Protein AF-A0A9N9ING3-F1 (afdb_monomer)

Radius of gyration: 18.01 Å; Cα contacts (8 Å, |Δi|>4): 39; chains: 1; bounding box: 42×47×35 Å

Mean predicted aligned error: 9.28 Å

Nearest PDB structures (foldseek):
  8jxn-assembly1_B  TM=8.036E-01  e=5.883E+00  Homo sapiens
  8jxm-assembly1_J  TM=7.861E-01  e=5.883E+00  Homo sapiens
  8jxm-assembly1_E  TM=7.861E-01  e=5.883E+00  Homo sapiens
  6nkl-assembly1_A  TM=3.508E-01  e=7.056E+00  Haemophilus influenzae

Solvent-accessible surface area (backbone atoms only — not comparable to full-atom values): 5595 Å² total; per-residue (Å²): 134,85,80,79,76,83,79,84,73,54,72,69,54,53,51,51,50,52,54,47,22,74,75,64,37,54,72,55,35,24,69,74,68,76,45,62,57,81,82,65,57,73,78,77,64,93,51,58,66,59,50,49,53,50,49,52,57,50,49,55,40,46,75,74,71,41,86,80,51,71,71,59,56,53,53,51,48,52,52,51,54,50,50,56,58,58,63,76,75,110

Sequence (90 aa):
MSKTKRISYSVAEKLKVLQYAKQNGFKTAEHHFDIDHSMISRRNAQYPEAEADLNAWILEYRQDGIAVITKVAKTYMKELLKKNLLIFTQ

Secondary structure (DSSP, 8-state):
----------HHHHHHHHHHHHHH-HHHHHHHHT--GGGT-----SSHHHHHHHHHHHHHHHHTT----HHHHHHHHHHHHHHHHHHTT-

Organism: NCBI:txid94023

Structure (mmCIF, N/CA/C/O backbone):
data_AF-A0A9N9ING3-F1
#
_entry.id   AF-A0A9N9ING3-F1
#
loop_
_atom_site.group_PDB
_atom_site.id
_atom_site.type_symbol
_atom_site.label_atom_id
_atom_site.label_alt_id
_atom_site.label_comp_id
_atom_site.label_asym_id
_atom_site.label_entity_id
_atom_site.label_seq_id
_atom_site.pdbx_PDB_ins_code
_atom_site.Cartn_x
_atom_site.Cartn_y
_atom_site.Cartn_z
_atom_site.occupancy
_atom_site.B_iso_or_equiv
_atom_site.auth_seq_id
_atom_site.auth_comp_id
_atom_site.auth_asym_id
_atom_site.auth_atom_id
_atom_site.pdbx_PDB_model_num
ATOM 1 N N . MET A 1 1 ? 15.472 -32.168 -2.947 1.00 40.84 1 MET A N 1
ATOM 2 C CA . MET A 1 1 ? 14.913 -30.798 -2.907 1.00 40.84 1 MET A CA 1
ATOM 3 C C . MET A 1 1 ? 15.395 -30.061 -4.148 1.00 40.84 1 MET A C 1
ATOM 5 O O . MET A 1 1 ? 16.571 -29.721 -4.221 1.00 40.84 1 MET A O 1
ATOM 9 N N . SER A 1 2 ? 14.554 -29.916 -5.172 1.00 47.38 2 SER A N 1
ATOM 10 C CA . SER A 1 2 ? 14.914 -29.160 -6.377 1.00 47.38 2 SER A CA 1
ATOM 11 C C . SER A 1 2 ? 15.025 -27.679 -6.020 1.00 47.38 2 SER A C 1
ATOM 13 O O . SER A 1 2 ? 14.101 -27.098 -5.458 1.00 47.38 2 SER A O 1
ATOM 15 N N . LYS A 1 3 ? 16.178 -27.070 -6.310 1.00 54.41 3 LYS A N 1
ATOM 16 C CA . LYS A 1 3 ? 16.389 -25.630 -6.142 1.00 54.41 3 LYS A CA 1
ATOM 17 C C . LYS A 1 3 ? 15.517 -24.915 -7.176 1.00 54.41 3 LYS A C 1
ATOM 19 O O . LYS A 1 3 ? 15.869 -24.917 -8.353 1.00 54.41 3 LYS A O 1
ATOM 24 N N . THR A 1 4 ? 14.382 -24.346 -6.770 1.00 57.31 4 THR A N 1
ATOM 25 C CA . THR A 1 4 ? 13.557 -23.521 -7.664 1.00 57.31 4 THR A CA 1
ATOM 26 C C . THR A 1 4 ? 14.408 -22.356 -8.162 1.00 57.31 4 THR A C 1
ATOM 28 O O . THR A 1 4 ? 14.839 -21.502 -7.384 1.00 57.31 4 THR A O 1
ATOM 31 N N . LYS A 1 5 ? 14.722 -22.358 -9.460 1.00 55.47 5 LYS A N 1
ATOM 32 C CA . LYS A 1 5 ? 15.525 -21.317 -10.099 1.00 55.47 5 LYS A CA 1
ATOM 33 C C . LYS A 1 5 ? 14.681 -20.044 -10.096 1.00 55.47 5 LYS A C 1
ATOM 35 O O . LYS A 1 5 ? 13.653 -19.986 -10.760 1.00 55.47 5 LYS A O 1
ATOM 40 N N . ARG A 1 6 ? 15.073 -19.043 -9.305 1.00 58.09 6 ARG A N 1
ATOM 41 C CA . ARG A 1 6 ? 14.361 -17.762 -9.235 1.00 58.09 6 ARG A CA 1
ATOM 42 C C . ARG A 1 6 ? 14.513 -17.043 -10.574 1.00 58.09 6 ARG A C 1
ATOM 44 O O . ARG A 1 6 ? 15.538 -16.422 -10.833 1.00 58.09 6 ARG A O 1
ATOM 51 N N . ILE A 1 7 ? 13.500 -17.159 -11.419 1.00 64.31 7 ILE A N 1
ATOM 52 C CA . ILE A 1 7 ? 13.357 -16.382 -12.650 1.00 64.31 7 ILE A CA 1
ATOM 53 C C . ILE A 1 7 ? 13.093 -14.926 -12.256 1.00 64.31 7 ILE A C 1
ATOM 55 O O . ILE A 1 7 ? 12.165 -14.618 -11.504 1.00 64.31 7 ILE A O 1
ATOM 59 N N . SER A 1 8 ? 13.970 -14.022 -12.684 1.00 65.25 8 SER A N 1
ATOM 60 C CA . SER A 1 8 ? 13.79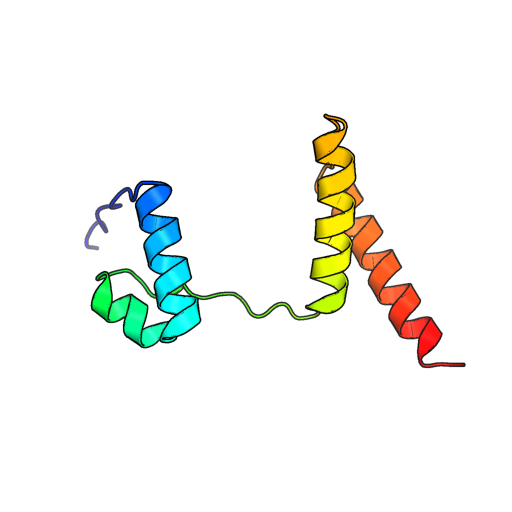3 -12.587 -12.482 1.00 65.25 8 SER A CA 1
ATOM 61 C C . SER A 1 8 ? 12.942 -12.021 -13.614 1.00 65.25 8 SER A C 1
ATOM 63 O O . SER A 1 8 ? 13.408 -11.959 -14.745 1.00 65.25 8 SER A O 1
ATOM 65 N N . TYR A 1 9 ? 11.728 -11.571 -13.303 1.00 74.06 9 TYR A N 1
ATOM 66 C CA . TYR A 1 9 ? 10.890 -10.816 -14.238 1.00 74.06 9 TYR A CA 1
ATOM 67 C C . TYR A 1 9 ? 11.158 -9.317 -14.102 1.00 74.06 9 TYR A C 1
ATOM 69 O O . TYR A 1 9 ? 11.200 -8.781 -12.983 1.00 74.06 9 TYR A O 1
ATOM 77 N N . SER A 1 10 ? 11.302 -8.634 -15.235 1.00 82.12 10 SER A N 1
ATOM 78 C CA . SER A 1 10 ? 11.354 -7.176 -15.311 1.00 82.12 10 SER A CA 1
ATOM 79 C C . SER A 1 10 ? 10.066 -6.546 -14.769 1.00 82.12 10 SER A C 1
ATOM 81 O O . SER A 1 10 ? 9.007 -7.174 -14.688 1.00 82.12 10 SER A O 1
ATOM 83 N N . VAL A 1 11 ? 10.134 -5.265 -14.395 1.00 80.75 11 VAL A N 1
ATOM 84 C CA . VAL A 1 11 ? 8.947 -4.509 -13.955 1.00 80.75 11 VAL A CA 1
ATOM 85 C C . VAL A 1 11 ? 7.877 -4.491 -15.052 1.00 80.75 11 VAL A C 1
ATOM 87 O O . VAL A 1 11 ? 6.700 -4.682 -14.757 1.00 80.75 11 VAL A O 1
ATOM 90 N N . ALA A 1 12 ? 8.281 -4.342 -16.317 1.00 84.25 12 ALA A N 1
ATOM 91 C CA . ALA A 1 12 ? 7.370 -4.350 -17.458 1.00 84.25 12 ALA A CA 1
ATOM 92 C C . ALA A 1 12 ? 6.628 -5.688 -17.614 1.00 84.25 12 ALA A C 1
AT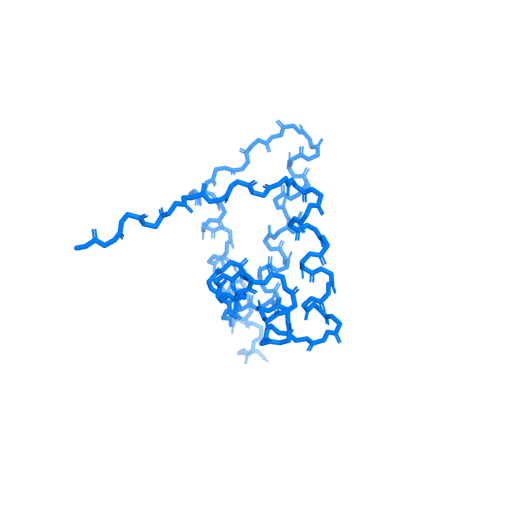OM 94 O O . ALA A 1 12 ? 5.425 -5.695 -17.867 1.00 84.25 12 ALA A O 1
ATOM 95 N N . GLU A 1 13 ? 7.308 -6.821 -17.422 1.00 85.06 13 GLU A N 1
ATOM 96 C CA . GLU A 1 13 ? 6.670 -8.145 -17.458 1.00 85.06 13 GLU A CA 1
ATOM 97 C C . GLU A 1 13 ? 5.652 -8.309 -16.328 1.00 85.06 13 GLU A C 1
ATOM 99 O O . GLU A 1 13 ? 4.529 -8.736 -16.581 1.00 85.06 13 GLU A O 1
ATOM 104 N N . LYS A 1 14 ? 5.983 -7.874 -15.106 1.00 84.75 14 LYS A N 1
ATOM 105 C CA . LYS A 1 14 ? 5.032 -7.894 -13.980 1.00 84.75 14 LYS A CA 1
ATOM 106 C C . LYS A 1 14 ? 3.779 -7.068 -14.272 1.00 84.75 14 LYS A C 1
ATOM 108 O O . LYS A 1 14 ? 2.677 -7.500 -13.952 1.00 84.75 14 LYS A O 1
ATOM 113 N N . LEU A 1 15 ? 3.931 -5.901 -14.902 1.00 87.00 15 LEU A N 1
ATOM 114 C CA . LEU A 1 15 ? 2.793 -5.064 -15.293 1.00 87.00 15 LEU A CA 1
ATOM 115 C C . LEU A 1 15 ? 1.902 -5.758 -16.332 1.00 87.00 15 LEU A C 1
ATOM 117 O O . LEU A 1 15 ? 0.681 -5.728 -16.191 1.00 87.00 15 LEU A O 1
ATOM 121 N N . LYS A 1 16 ? 2.491 -6.433 -17.330 1.00 90.62 16 LYS A N 1
ATOM 122 C CA . LYS A 1 16 ? 1.737 -7.221 -18.325 1.00 90.62 16 LYS A CA 1
ATOM 123 C C . LYS A 1 16 ? 0.943 -8.348 -17.668 1.00 90.62 16 LYS A C 1
ATOM 125 O O . LYS A 1 16 ? -0.247 -8.495 -17.935 1.00 90.62 16 LYS A O 1
ATOM 130 N N . VAL A 1 17 ? 1.592 -9.092 -16.777 1.00 88.75 17 VAL A N 1
ATOM 131 C CA . VAL A 1 17 ? 0.981 -10.179 -16.008 1.00 88.75 17 VAL A CA 1
ATOM 132 C C . VAL A 1 17 ? -0.216 -9.670 -15.195 1.00 88.75 17 VAL A C 1
ATOM 134 O O . VAL A 1 17 ? -1.305 -10.237 -15.274 1.00 88.75 17 VAL A O 1
ATOM 137 N N . LEU A 1 18 ? -0.046 -8.570 -14.451 1.00 87.06 18 LEU A N 1
ATOM 138 C CA . LEU A 1 18 ? -1.113 -7.975 -13.639 1.00 87.06 18 LEU A CA 1
ATOM 139 C C . LEU A 1 18 ? -2.283 -7.473 -14.493 1.00 87.06 18 LEU A C 1
ATOM 141 O O . LEU A 1 18 ? -3.442 -7.692 -14.137 1.00 87.06 18 LEU A O 1
ATOM 145 N N . GLN A 1 19 ? -1.995 -6.822 -15.622 1.00 89.88 19 GLN A N 1
ATOM 146 C CA . GLN A 1 19 ? -3.021 -6.332 -16.541 1.00 89.88 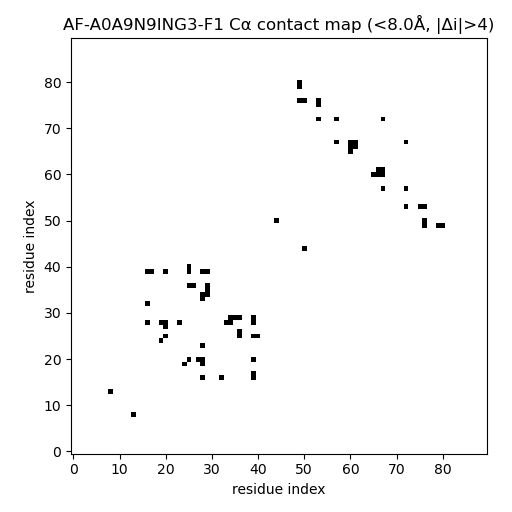19 GLN A CA 1
ATOM 147 C C . GLN A 1 19 ? -3.839 -7.487 -17.133 1.00 89.88 19 GLN A C 1
ATOM 149 O O . GLN A 1 19 ? -5.069 -7.425 -17.149 1.00 89.88 19 GLN A O 1
ATOM 154 N N . TYR A 1 20 ? -3.172 -8.557 -17.568 1.00 92.62 20 TYR A N 1
ATOM 155 C CA . TYR A 1 20 ? -3.833 -9.741 -18.111 1.00 92.62 20 TYR A CA 1
ATOM 156 C C . TYR A 1 20 ? -4.672 -10.458 -17.048 1.00 92.62 20 TYR A C 1
ATOM 158 O O . TYR A 1 20 ? -5.819 -10.814 -17.310 1.00 92.62 20 TYR A O 1
ATOM 166 N N . ALA A 1 21 ? -4.140 -10.613 -15.832 1.00 90.06 21 ALA A N 1
ATOM 167 C CA . ALA A 1 21 ? -4.860 -11.202 -14.707 1.00 90.06 21 ALA A CA 1
ATOM 168 C C . ALA A 1 21 ? -6.109 -10.394 -14.321 1.00 90.06 21 ALA A C 1
ATOM 170 O O . ALA A 1 21 ? -7.147 -10.978 -14.019 1.00 90.06 21 ALA A O 1
ATOM 171 N N . LYS A 1 22 ? -6.042 -9.057 -14.379 1.00 86.56 22 LYS A N 1
ATOM 172 C CA . LYS A 1 22 ? -7.196 -8.176 -14.143 1.00 86.56 22 LYS A CA 1
ATOM 173 C C . LYS A 1 22 ? -8.316 -8.392 -15.168 1.00 86.56 22 LYS A C 1
ATOM 175 O O . LYS A 1 22 ? -9.480 -8.243 -14.817 1.00 86.56 22 LYS A O 1
ATOM 180 N N . GLN A 1 23 ? -7.970 -8.724 -16.411 1.00 90.50 23 GLN A N 1
ATOM 181 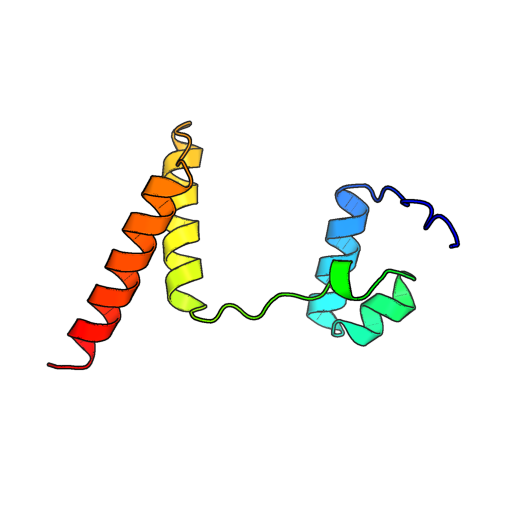C CA . GLN A 1 23 ? -8.927 -8.919 -17.505 1.00 90.50 23 GLN A CA 1
ATOM 182 C C . GLN A 1 23 ? -9.464 -10.358 -17.591 1.00 90.50 23 GLN A C 1
ATOM 184 O O . GLN A 1 23 ? -10.630 -10.546 -17.914 1.00 90.50 23 GLN A O 1
ATOM 189 N N . ASN A 1 24 ? -8.629 -11.362 -17.296 1.00 92.44 24 ASN A N 1
ATOM 190 C CA . ASN A 1 24 ? -8.907 -12.778 -17.588 1.00 92.44 24 ASN A CA 1
ATOM 191 C C . ASN A 1 24 ? -8.932 -13.686 -16.343 1.00 92.44 24 ASN A C 1
ATOM 193 O O . ASN A 1 24 ? -9.183 -14.887 -16.455 1.00 92.44 24 ASN A O 1
ATOM 197 N N . GLY A 1 25 ? -8.649 -13.136 -15.159 1.00 88.69 25 GLY A N 1
ATOM 198 C CA . GLY A 1 25 ? -8.526 -13.878 -13.906 1.00 88.69 25 GLY A CA 1
ATOM 199 C C . GLY A 1 25 ? -7.137 -14.487 -13.675 1.00 88.69 25 GLY A C 1
ATOM 200 O O . GLY A 1 25 ? -6.324 -14.647 -14.587 1.00 88.69 25 GLY A O 1
ATOM 201 N N . PHE A 1 26 ? -6.858 -14.840 -12.415 1.00 88.06 26 PHE A N 1
ATOM 202 C CA . PHE A 1 26 ? -5.532 -15.300 -11.990 1.00 88.06 26 PHE A CA 1
ATOM 203 C C . PHE A 1 26 ? -5.147 -16.669 -12.563 1.00 88.06 26 PHE A C 1
ATOM 205 O O . PHE A 1 26 ? -4.030 -16.815 -13.036 1.00 88.06 26 PHE A O 1
ATOM 212 N N . LYS A 1 27 ? -6.058 -17.654 -12.584 1.00 88.81 27 LYS A N 1
ATOM 213 C CA . LYS A 1 27 ? -5.755 -19.002 -13.109 1.00 88.81 27 LYS A CA 1
ATOM 214 C C . LYS A 1 27 ? -5.341 -18.969 -14.582 1.00 88.81 27 LYS A C 1
ATOM 216 O O . LYS A 1 27 ? -4.391 -19.627 -14.982 1.00 88.81 27 LYS A O 1
ATOM 221 N N . THR A 1 28 ? -6.029 -18.159 -15.384 1.00 90.75 28 THR A N 1
ATOM 222 C CA . THR A 1 28 ? -5.692 -17.977 -16.799 1.00 90.75 28 THR A CA 1
ATOM 223 C C . THR A 1 28 ? -4.318 -17.330 -16.954 1.00 90.75 28 THR A C 1
ATOM 225 O O . THR A 1 28 ? -3.533 -17.754 -17.792 1.00 90.75 28 THR A O 1
ATOM 228 N N . ALA A 1 29 ? -4.002 -16.326 -16.129 1.00 89.31 29 ALA A N 1
ATOM 229 C CA . ALA A 1 29 ? -2.700 -15.663 -16.153 1.00 89.31 29 ALA A CA 1
ATOM 230 C C . ALA A 1 29 ? -1.553 -16.587 -15.707 1.00 89.31 29 ALA A C 1
ATOM 232 O O . ALA A 1 29 ? -0.479 -16.538 -16.295 1.00 89.31 29 ALA A O 1
ATOM 233 N N . GLU A 1 30 ? -1.791 -17.446 -14.714 1.00 88.88 30 GLU A N 1
ATOM 234 C CA . GLU A 1 30 ? -0.846 -18.467 -14.244 1.00 88.88 30 GLU A CA 1
ATOM 235 C C . GLU A 1 30 ? -0.383 -19.353 -15.403 1.00 88.88 30 GLU A C 1
ATOM 237 O O . GLU A 1 30 ? 0.806 -19.417 -15.706 1.00 88.88 30 GLU A O 1
ATOM 242 N N . HIS A 1 31 ? -1.347 -19.938 -16.120 1.00 90.94 31 HIS A N 1
ATOM 243 C CA . HIS A 1 31 ? -1.078 -20.775 -17.284 1.00 90.94 31 HIS A CA 1
ATOM 244 C C . HIS A 1 31 ? -0.497 -19.987 -18.464 1.00 90.94 31 HIS A C 1
ATOM 246 O O . HIS A 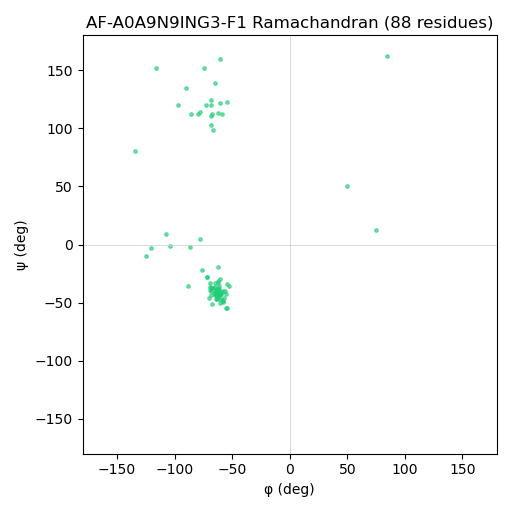1 31 ? 0.363 -20.503 -19.169 1.00 90.94 31 HIS A O 1
ATOM 252 N N . HIS A 1 32 ? -0.951 -18.750 -18.698 1.00 90.69 32 HIS A N 1
ATOM 253 C CA . HIS A 1 32 ? -0.491 -17.945 -19.833 1.00 90.69 32 HIS A CA 1
ATOM 254 C C . HIS A 1 32 ? 0.974 -17.510 -19.700 1.00 90.69 32 HIS A C 1
ATOM 256 O O . HIS A 1 32 ? 1.686 -17.449 -20.699 1.00 90.69 32 HIS A O 1
ATOM 262 N N . PHE A 1 33 ? 1.418 -17.187 -18.483 1.00 87.06 33 PHE A N 1
ATOM 263 C CA . PHE A 1 33 ? 2.771 -16.683 -18.227 1.00 87.06 33 PHE A CA 1
ATOM 264 C C . PHE A 1 33 ? 3.720 -17.723 -17.618 1.00 87.06 33 PHE A C 1
ATOM 266 O O . PHE A 1 33 ? 4.886 -17.391 -17.406 1.00 87.06 33 PHE A O 1
ATOM 273 N N . ASP A 1 34 ? 3.241 -18.943 -17.350 1.00 87.81 34 ASP A N 1
ATOM 274 C CA . ASP A 1 34 ? 3.980 -20.011 -16.658 1.00 87.81 34 ASP A CA 1
ATOM 275 C C . ASP A 1 34 ? 4.616 -19.512 -15.347 1.00 87.81 34 ASP A C 1
ATOM 277 O O . ASP A 1 34 ? 5.816 -19.625 -15.094 1.00 87.81 34 ASP A O 1
ATOM 281 N N . ILE A 1 35 ? 3.794 -18.853 -14.529 1.00 83.06 35 ILE A N 1
ATOM 282 C CA . ILE A 1 35 ? 4.203 -18.268 -13.248 1.00 83.06 35 ILE A CA 1
ATOM 283 C C . ILE A 1 35 ? 3.477 -18.944 -12.104 1.00 83.06 35 ILE A C 1
ATOM 285 O O . ILE A 1 35 ? 2.340 -19.370 -12.247 1.00 83.06 35 ILE A O 1
ATOM 289 N N . ASP A 1 36 ? 4.107 -18.973 -10.935 1.00 82.31 36 ASP A N 1
ATOM 290 C CA . ASP A 1 36 ? 3.461 -19.476 -9.730 1.00 82.31 36 ASP A CA 1
ATOM 291 C C . ASP A 1 36 ? 2.275 -18.583 -9.325 1.00 82.31 36 ASP A C 1
ATOM 293 O O . ASP A 1 36 ? 2.369 -17.350 -9.356 1.00 82.31 36 ASP A O 1
ATOM 297 N N . HIS A 1 37 ? 1.170 -19.198 -8.894 1.00 78.25 37 HIS A N 1
ATOM 298 C CA . HIS A 1 37 ? -0.039 -18.486 -8.480 1.00 78.25 37 HIS A CA 1
ATOM 299 C C . HIS A 1 37 ? 0.238 -17.399 -7.429 1.00 78.25 37 HIS A C 1
ATOM 301 O O . HIS A 1 37 ? -0.361 -16.324 -7.481 1.00 78.25 37 HIS A O 1
ATOM 307 N N . SER A 1 38 ? 1.190 -17.621 -6.514 1.00 74.69 38 SER A N 1
ATOM 308 C CA . SER A 1 38 ? 1.563 -16.646 -5.480 1.00 74.69 38 SER A CA 1
ATOM 309 C C . SER A 1 38 ? 2.130 -15.339 -6.043 1.00 74.69 38 SER A C 1
ATOM 311 O O . SER A 1 38 ? 2.105 -14.313 -5.361 1.00 74.69 38 SER A O 1
ATOM 313 N N . MET A 1 39 ? 2.599 -15.338 -7.295 1.00 75.75 39 MET A N 1
ATOM 314 C CA . MET A 1 39 ? 3.102 -14.139 -7.970 1.00 75.75 39 MET A CA 1
ATOM 315 C C . MET A 1 39 ? 1.990 -13.198 -8.438 1.00 75.75 39 MET A C 1
ATOM 317 O O . MET A 1 39 ? 2.244 -12.011 -8.646 1.00 75.75 39 MET A O 1
ATOM 321 N N . ILE A 1 40 ? 0.773 -13.716 -8.601 1.00 77.25 40 ILE A N 1
ATOM 322 C CA . ILE A 1 40 ? -0.391 -12.982 -9.117 1.00 77.25 40 ILE A CA 1
ATOM 323 C C . ILE A 1 40 ? -1.597 -13.021 -8.192 1.00 77.25 40 ILE A C 1
ATOM 325 O O . ILE A 1 40 ? -2.551 -12.277 -8.411 1.00 77.25 40 ILE A O 1
ATOM 329 N N . SER A 1 41 ? -1.567 -13.845 -7.147 1.00 70.31 41 SER A N 1
ATOM 330 C CA . SER A 1 41 ? -2.636 -13.909 -6.168 1.00 70.31 41 SER A CA 1
ATOM 331 C C . SER A 1 41 ? -2.677 -12.598 -5.390 1.00 70.31 41 SER A C 1
ATOM 333 O O . SER A 1 41 ? -1.782 -12.286 -4.599 1.00 70.31 41 SER A O 1
ATOM 335 N N . ARG A 1 42 ? -3.741 -11.820 -5.588 1.00 65.81 42 ARG A N 1
ATOM 336 C CA . ARG A 1 42 ? -4.052 -10.724 -4.677 1.00 65.81 42 ARG A CA 1
ATOM 337 C C . ARG A 1 42 ? -4.565 -11.356 -3.387 1.00 65.81 42 ARG A C 1
ATOM 339 O O . ARG A 1 42 ? -5.571 -12.060 -3.405 1.00 65.81 42 ARG A O 1
ATOM 346 N N . ARG A 1 43 ? -3.900 -11.107 -2.257 1.00 60.97 43 ARG A N 1
ATOM 347 C CA . ARG A 1 43 ? -4.537 -11.329 -0.955 1.00 60.97 43 ARG A CA 1
ATOM 348 C C . ARG A 1 43 ? -5.729 -10.373 -0.928 1.00 60.97 43 ARG A C 1
ATOM 350 O O . ARG A 1 43 ? -5.517 -9.167 -1.014 1.00 60.97 43 ARG A O 1
ATOM 357 N N . ASN A 1 44 ? -6.956 -10.892 -0.932 1.00 61.88 44 ASN A N 1
ATOM 358 C CA . ASN A 1 44 ? -8.141 -10.037 -0.874 1.00 61.88 44 ASN A CA 1
ATOM 359 C C . ASN A 1 44 ? -8.014 -9.132 0.353 1.00 61.88 44 ASN A C 1
ATOM 361 O O . ASN A 1 44 ? -7.807 -9.621 1.468 1.00 61.88 44 ASN A O 1
ATOM 365 N N . ALA A 1 45 ? -8.063 -7.821 0.127 1.00 70.94 45 ALA A N 1
ATOM 366 C CA . ALA A 1 45 ? -8.032 -6.847 1.200 1.0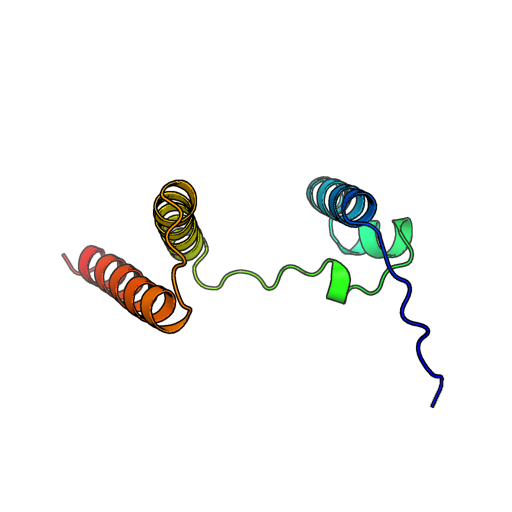0 70.94 45 ALA A CA 1
ATOM 367 C C . ALA A 1 45 ? -9.251 -7.089 2.092 1.00 70.94 45 ALA A C 1
ATOM 369 O O . ALA A 1 45 ? -10.381 -7.048 1.610 1.00 70.94 45 ALA A O 1
ATOM 370 N N . GLN A 1 46 ? -9.031 -7.344 3.383 1.00 81.50 46 GLN A N 1
ATOM 371 C CA . GLN A 1 46 ? -10.127 -7.512 4.343 1.00 81.50 46 GLN A CA 1
ATOM 372 C C . GLN A 1 46 ? -10.997 -6.244 4.428 1.00 81.50 46 GLN A C 1
ATOM 374 O O . GLN A 1 46 ? -12.190 -6.337 4.698 1.00 81.50 46 GLN A O 1
ATOM 379 N N . TYR A 1 47 ? -10.394 -5.075 4.180 1.00 88.25 47 TYR A N 1
ATOM 380 C CA . TYR A 1 47 ? -11.040 -3.763 4.208 1.00 88.25 47 TYR A CA 1
ATOM 381 C C . TYR A 1 47 ? -10.620 -2.958 2.965 1.00 88.25 47 TYR A C 1
ATOM 383 O O . TYR A 1 47 ? -9.687 -2.158 3.051 1.00 88.25 47 TYR A O 1
ATOM 391 N N . PRO A 1 48 ? -11.244 -3.196 1.796 1.00 85.62 48 PRO A N 1
ATOM 392 C CA . PRO A 1 48 ? -10.793 -2.617 0.528 1.00 85.62 48 PRO A CA 1
ATOM 393 C C . PRO A 1 48 ? -10.922 -1.089 0.482 1.0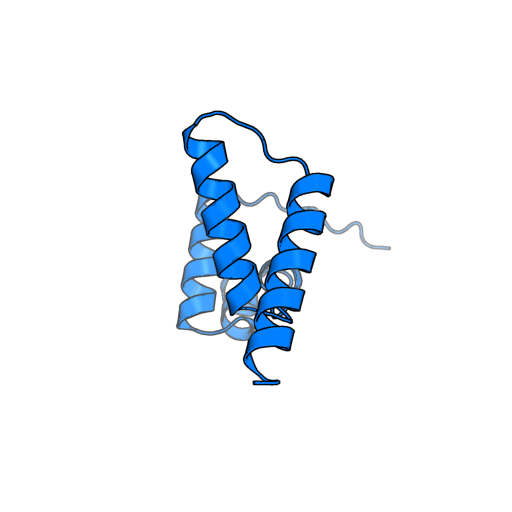0 85.62 48 PRO A C 1
ATOM 395 O O . PRO A 1 48 ? -10.049 -0.428 -0.069 1.00 85.62 48 PRO A O 1
ATOM 398 N N . GLU A 1 49 ? -11.973 -0.534 1.087 1.00 88.88 49 GLU A N 1
ATOM 399 C CA . GLU A 1 49 ? -12.200 0.914 1.166 1.00 88.88 49 GLU A CA 1
ATOM 400 C C . GLU A 1 49 ? -11.154 1.596 2.061 1.00 88.88 49 GLU A C 1
ATOM 402 O O . GLU A 1 49 ? -10.430 2.475 1.606 1.00 88.88 49 GLU A O 1
ATOM 407 N N . ALA A 1 50 ? -10.956 1.097 3.285 1.00 90.44 50 ALA A N 1
ATOM 408 C CA . ALA A 1 50 ? -9.944 1.640 4.194 1.00 90.44 50 ALA A CA 1
ATOM 409 C C . ALA A 1 50 ? -8.506 1.497 3.650 1.00 90.44 50 ALA A C 1
ATOM 411 O O . ALA A 1 50 ? -7.650 2.334 3.927 1.00 90.44 50 ALA A O 1
ATOM 412 N N . GLU A 1 51 ? -8.215 0.451 2.865 1.00 90.56 51 GLU A N 1
ATOM 413 C CA . GLU A 1 51 ? -6.927 0.323 2.174 1.00 90.56 51 GLU A CA 1
ATOM 414 C C . GLU A 1 51 ? -6.770 1.363 1.053 1.00 90.56 51 GLU A C 1
ATOM 416 O O . GLU A 1 51 ? -5.668 1.880 0.857 1.00 90.56 51 GLU A O 1
ATOM 421 N N . ALA A 1 52 ? -7.847 1.703 0.338 1.00 91.38 52 ALA A N 1
ATOM 422 C CA . ALA A 1 52 ? -7.827 2.772 -0.657 1.00 91.38 52 ALA A CA 1
ATOM 423 C C . ALA A 1 52 ? -7.543 4.135 -0.003 1.00 91.38 52 ALA A C 1
ATOM 425 O O . ALA A 1 52 ? -6.633 4.832 -0.454 1.00 91.38 52 ALA A O 1
ATOM 426 N N . ASP A 1 53 ? -8.223 4.452 1.101 1.00 93.56 53 ASP A N 1
ATOM 427 C CA . ASP A 1 53 ? -8.014 5.694 1.859 1.00 93.56 53 ASP A CA 1
ATOM 428 C C . ASP A 1 53 ? -6.594 5.786 2.431 1.00 93.56 53 ASP A C 1
ATOM 430 O O . ASP A 1 53 ? -5.920 6.808 2.295 1.00 93.56 53 ASP A O 1
ATOM 434 N N . LEU A 1 54 ? -6.089 4.696 3.024 1.00 94.62 54 LEU A N 1
ATOM 435 C CA . LEU A 1 54 ? -4.710 4.628 3.512 1.00 94.62 54 LEU A CA 1
ATOM 436 C C . LEU A 1 54 ? -3.698 4.857 2.379 1.00 94.62 54 LEU A C 1
ATOM 438 O O . LEU A 1 54 ? -2.704 5.553 2.580 1.00 94.62 54 LEU A O 1
ATOM 442 N N . ASN A 1 55 ? -3.922 4.267 1.202 1.00 94.06 55 ASN A N 1
ATOM 443 C CA . ASN A 1 55 ? -3.027 4.422 0.056 1.00 94.06 55 ASN A CA 1
ATOM 444 C C . ASN A 1 55 ? -3.053 5.844 -0.514 1.00 94.06 55 ASN A C 1
ATOM 446 O O . ASN A 1 55 ? -1.989 6.357 -0.859 1.00 94.06 55 ASN A O 1
ATOM 450 N N . ALA A 1 56 ? -4.229 6.475 -0.591 1.00 95.62 56 ALA A N 1
ATOM 451 C CA . ALA A 1 56 ? -4.364 7.869 -1.006 1.00 95.62 56 ALA A CA 1
ATOM 452 C C . ALA A 1 56 ? -3.601 8.793 -0.049 1.00 95.62 56 ALA A C 1
ATOM 454 O O . ALA A 1 56 ? -2.716 9.529 -0.479 1.00 95.62 56 ALA A O 1
ATOM 455 N N . TRP A 1 57 ? -3.834 8.632 1.256 1.00 96.56 57 TRP A N 1
ATOM 456 C CA . TRP A 1 57 ? -3.130 9.373 2.298 1.00 96.56 57 TRP A CA 1
ATOM 457 C C . TRP A 1 57 ? -1.607 9.182 2.210 1.00 96.56 57 TRP A C 1
ATOM 459 O O . TRP A 1 57 ? -0.857 10.148 2.218 1.00 96.56 57 TRP A O 1
ATOM 469 N N . ILE A 1 58 ? -1.107 7.950 2.041 1.00 96.12 58 ILE A N 1
ATOM 470 C CA . ILE A 1 58 ? 0.338 7.704 1.865 1.00 96.12 58 ILE A CA 1
ATOM 471 C C . ILE A 1 58 ? 0.885 8.377 0.597 1.00 96.12 58 ILE A C 1
ATOM 473 O O . ILE A 1 58 ? 2.030 8.836 0.602 1.00 96.12 58 ILE A O 1
ATOM 477 N N . LEU A 1 59 ? 0.120 8.375 -0.497 1.00 95.12 59 LEU A N 1
ATOM 478 C CA . LEU A 1 59 ? 0.550 8.943 -1.771 1.00 95.12 59 LEU A CA 1
ATOM 479 C C . LEU A 1 59 ? 0.755 10.456 -1.669 1.00 95.12 59 LEU A C 1
ATOM 481 O O . LEU A 1 59 ? 1.762 10.935 -2.183 1.00 95.12 59 LEU A O 1
ATOM 485 N N . GLU A 1 60 ? -0.127 11.167 -0.967 1.00 96.25 60 GLU A N 1
ATOM 486 C CA . GLU A 1 60 ? -0.010 12.611 -0.711 1.00 96.25 60 GLU A CA 1
ATOM 487 C C . GLU A 1 60 ? 1.336 12.945 -0.047 1.00 96.25 60 GLU A C 1
ATOM 489 O O . GLU A 1 60 ? 2.150 13.668 -0.614 1.00 96.25 60 GLU A O 1
ATOM 494 N N . TYR A 1 61 ? 1.664 12.299 1.079 1.00 95.06 61 TYR A N 1
ATOM 495 C CA . TYR A 1 61 ? 2.955 12.523 1.748 1.00 95.06 61 TYR A CA 1
ATOM 496 C C . TYR A 1 61 ? 4.151 12.156 0.867 1.00 95.06 61 TYR A C 1
ATOM 498 O O . TYR A 1 61 ? 5.191 12.810 0.920 1.00 95.06 61 TYR A O 1
ATOM 506 N N . ARG A 1 62 ? 4.030 11.113 0.038 1.00 94.38 62 ARG A N 1
ATOM 507 C CA . ARG A 1 62 ? 5.111 10.725 -0.877 1.00 94.38 62 ARG A CA 1
ATOM 508 C C . ARG A 1 62 ? 5.319 11.740 -1.996 1.00 94.38 62 ARG A C 1
ATOM 510 O O . ARG A 1 62 ? 6.461 11.899 -2.422 1.00 94.38 62 ARG A O 1
ATOM 517 N N . GLN A 1 63 ? 4.261 12.398 -2.467 1.00 94.69 63 GLN A N 1
ATOM 518 C CA . GLN A 1 63 ? 4.362 13.488 -3.440 1.00 94.69 63 GLN A CA 1
ATOM 519 C C . GLN A 1 63 ? 5.095 14.694 -2.842 1.00 94.69 63 GLN A C 1
ATOM 521 O O . GLN A 1 63 ? 5.908 15.304 -3.531 1.00 94.69 63 GLN A O 1
ATOM 526 N N . ASP A 1 64 ? 4.934 14.926 -1.540 1.00 95.75 64 ASP A N 1
ATOM 527 C CA . ASP A 1 64 ? 5.674 15.945 -0.786 1.00 95.75 64 ASP A CA 1
ATOM 528 C C . ASP A 1 64 ? 7.113 15.525 -0.418 1.00 95.75 64 ASP A C 1
ATOM 530 O O . ASP A 1 64 ? 7.820 16.227 0.306 1.00 95.75 64 ASP A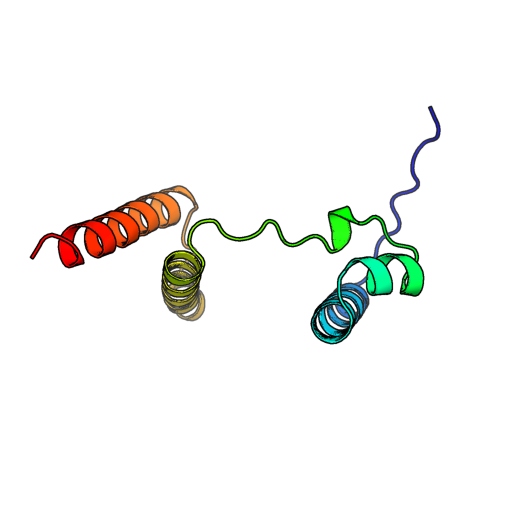 O 1
ATOM 534 N N . GLY A 1 65 ? 7.577 14.360 -0.885 1.00 94.94 65 GLY A N 1
ATOM 535 C CA . GLY A 1 65 ? 8.907 13.829 -0.571 1.00 94.94 65 GLY A CA 1
ATOM 536 C C . GLY A 1 65 ? 9.037 13.261 0.847 1.00 94.94 65 GLY A C 1
ATOM 537 O O . GLY A 1 65 ? 10.146 12.969 1.299 1.00 94.94 65 GLY A O 1
ATOM 538 N N . ILE A 1 66 ? 7.922 13.066 1.555 1.00 94.50 66 ILE A N 1
ATOM 539 C CA . ILE A 1 66 ? 7.883 12.572 2.931 1.00 94.50 66 ILE A CA 1
ATOM 540 C C . ILE A 1 66 ? 7.628 11.062 2.936 1.00 94.50 66 ILE A C 1
ATOM 542 O O . ILE A 1 66 ? 6.598 10.548 2.496 1.00 94.50 66 ILE A O 1
ATOM 546 N N . ALA A 1 67 ? 8.575 10.314 3.499 1.00 93.94 67 ALA A N 1
ATOM 547 C CA . ALA A 1 67 ? 8.423 8.878 3.675 1.00 93.94 67 ALA A CA 1
ATOM 548 C C . ALA A 1 67 ? 7.510 8.559 4.872 1.00 93.94 67 ALA A C 1
ATOM 550 O O . ALA A 1 67 ? 7.872 8.765 6.031 1.00 93.94 67 ALA A O 1
ATOM 551 N N . VAL A 1 68 ? 6.345 7.966 4.603 1.00 94.81 68 VAL A N 1
ATOM 552 C CA . VAL A 1 68 ? 5.466 7.431 5.651 1.00 94.81 68 VAL A CA 1
ATOM 553 C C . VAL A 1 68 ? 5.976 6.068 6.113 1.00 94.81 68 VAL A C 1
ATOM 555 O O . VAL A 1 68 ? 5.917 5.078 5.378 1.00 94.81 68 VAL A O 1
ATOM 558 N N . ILE A 1 69 ? 6.455 5.995 7.356 1.00 95.44 69 ILE A N 1
ATOM 559 C CA . ILE A 1 69 ? 6.907 4.731 7.948 1.00 95.44 69 ILE A CA 1
ATOM 560 C C . ILE A 1 69 ? 5.729 3.826 8.327 1.00 95.44 69 ILE A C 1
ATOM 562 O O . ILE A 1 69 ? 4.652 4.276 8.725 1.00 95.44 69 ILE A O 1
ATOM 566 N N . THR A 1 70 ? 5.974 2.516 8.313 1.00 92.62 70 THR A N 1
ATOM 567 C CA . THR A 1 70 ? 4.963 1.476 8.556 1.00 92.62 70 THR A CA 1
ATOM 568 C C . THR A 1 70 ? 4.206 1.646 9.875 1.00 92.62 70 THR A C 1
ATOM 570 O O . THR A 1 70 ? 3.023 1.319 9.954 1.00 92.62 70 THR A O 1
ATOM 573 N N . LYS A 1 71 ? 4.859 2.152 10.932 1.00 95.38 71 LYS A N 1
ATOM 574 C CA . LYS A 1 71 ? 4.212 2.369 12.237 1.00 95.38 71 LYS A CA 1
ATOM 575 C C . LYS A 1 71 ? 3.111 3.430 12.154 1.00 95.38 71 LYS A C 1
ATOM 577 O O . LYS A 1 71 ? 2.040 3.211 12.707 1.00 95.38 71 LYS A O 1
ATOM 582 N N . VAL A 1 72 ? 3.355 4.527 11.436 1.00 96.00 72 VAL A N 1
ATOM 583 C CA . VAL A 1 72 ? 2.386 5.620 11.270 1.00 96.00 72 VAL A CA 1
ATOM 584 C C . VAL A 1 72 ? 1.220 5.161 10.396 1.00 96.00 72 VAL A C 1
ATOM 586 O O . VAL A 1 72 ? 0.073 5.299 10.808 1.00 96.00 72 VAL A O 1
ATOM 589 N N . ALA A 1 73 ? 1.506 4.503 9.267 1.00 94.94 73 ALA A N 1
ATOM 590 C CA . ALA A 1 73 ? 0.476 3.913 8.407 1.00 94.94 73 ALA A CA 1
ATOM 591 C C . ALA A 1 73 ? -0.443 2.937 9.172 1.00 94.94 73 ALA A C 1
ATOM 593 O O . ALA A 1 73 ? -1.663 2.989 9.038 1.00 94.94 73 ALA A O 1
ATOM 594 N N . LYS A 1 74 ? 0.121 2.088 10.046 1.00 94.00 74 LYS A N 1
ATOM 595 C CA . LYS A 1 74 ? -0.668 1.191 10.911 1.00 94.00 74 LYS A CA 1
ATOM 596 C C . LYS A 1 74 ? -1.552 1.946 11.903 1.00 94.00 74 LYS A C 1
ATOM 598 O O . LYS A 1 74 ? -2.672 1.508 12.152 1.00 94.00 74 LYS A O 1
ATOM 603 N N . THR A 1 75 ? -1.054 3.027 12.502 1.00 96.38 75 THR A N 1
ATOM 604 C CA . THR A 1 75 ? -1.857 3.863 13.405 1.00 96.38 75 THR A CA 1
ATOM 605 C C . THR A 1 75 ? -3.015 4.504 12.649 1.00 96.38 75 THR A C 1
ATOM 607 O O . THR A 1 75 ? -4.151 4.384 13.093 1.00 96.38 75 THR A O 1
ATOM 610 N N . TYR A 1 76 ? -2.757 5.086 11.477 1.00 95.31 76 TYR A N 1
ATOM 611 C CA . TYR A 1 76 ? -3.792 5.707 10.652 1.00 95.31 76 TYR A CA 1
ATOM 612 C C . TYR A 1 76 ? -4.875 4.710 10.221 1.00 95.31 76 TYR A C 1
ATOM 614 O O . TYR A 1 76 ? -6.060 4.981 10.385 1.00 95.31 76 TYR A O 1
ATOM 622 N N . MET A 1 77 ? -4.484 3.502 9.798 1.00 94.56 77 MET A N 1
ATOM 623 C CA . MET A 1 77 ? -5.433 2.434 9.464 1.00 94.56 77 MET A CA 1
ATOM 624 C C . MET A 1 77 ? -6.377 2.099 10.628 1.00 94.56 77 MET A C 1
ATOM 626 O O . MET A 1 77 ? -7.567 1.882 10.423 1.00 94.56 77 MET A O 1
ATOM 630 N N . LYS A 1 78 ? -5.875 2.072 11.870 1.00 94.06 78 LYS A N 1
ATOM 631 C CA . LYS A 1 78 ? -6.732 1.839 13.045 1.00 94.06 78 LYS A CA 1
ATOM 632 C C . LYS A 1 78 ? -7.753 2.957 13.230 1.00 94.06 78 LYS A C 1
ATOM 634 O O . LYS A 1 78 ? -8.885 2.671 13.605 1.00 94.06 78 LYS A O 1
ATOM 639 N N . GLU A 1 79 ? -7.364 4.200 12.974 1.00 94.25 79 GLU A N 1
ATOM 640 C CA . GLU A 1 79 ? -8.270 5.345 13.060 1.00 94.25 79 GLU A CA 1
ATOM 641 C C . GLU A 1 79 ? -9.334 5.319 11.953 1.00 94.25 79 GLU A C 1
ATOM 643 O O . GLU A 1 79 ? -10.500 5.568 12.248 1.00 94.25 79 GLU A O 1
ATOM 648 N N . LEU A 1 80 ? -8.984 4.927 10.721 1.00 92.88 80 LEU A N 1
ATOM 649 C CA . LEU A 1 80 ? -9.961 4.701 9.643 1.00 92.88 80 LEU A CA 1
ATOM 650 C C . LEU A 1 80 ? -11.004 3.648 10.038 1.00 92.88 80 LEU A C 1
ATOM 652 O O . LEU A 1 80 ? -12.206 3.887 9.951 1.00 92.88 80 LEU A O 1
ATOM 656 N N . LEU A 1 81 ? -10.551 2.502 10.555 1.00 91.88 81 LEU A N 1
ATOM 657 C CA . LEU A 1 81 ? -11.453 1.426 10.969 1.00 91.88 81 LEU A CA 1
ATOM 658 C C . LEU A 1 81 ? -12.372 1.846 12.125 1.00 91.88 81 LEU A C 1
ATOM 660 O O . LEU A 1 81 ? -13.554 1.510 12.117 1.00 91.88 81 LEU A O 1
ATOM 664 N N . LYS A 1 82 ? -11.861 2.605 13.103 1.00 91.25 82 LYS A N 1
ATOM 665 C CA . LYS A 1 82 ? -12.682 3.149 14.196 1.00 91.25 82 LYS A CA 1
ATOM 666 C C . LYS A 1 82 ? -13.744 4.118 13.687 1.00 91.25 82 LYS A C 1
ATOM 668 O O . LYS A 1 82 ? -14.880 4.037 14.138 1.00 91.25 82 LYS A O 1
ATOM 673 N N . LYS A 1 83 ? -13.389 5.020 12.766 1.00 85.38 83 LYS A N 1
ATOM 674 C CA . LYS A 1 83 ? -14.341 5.970 12.174 1.00 85.38 83 LYS A CA 1
ATOM 675 C C . LYS A 1 83 ? -15.480 5.233 11.483 1.00 85.38 83 LYS A C 1
ATOM 677 O O . LYS A 1 83 ? -16.630 5.522 11.785 1.00 85.38 83 LYS A O 1
ATOM 682 N N . ASN A 1 84 ? -15.170 4.228 10.665 1.00 78.62 84 ASN A N 1
AT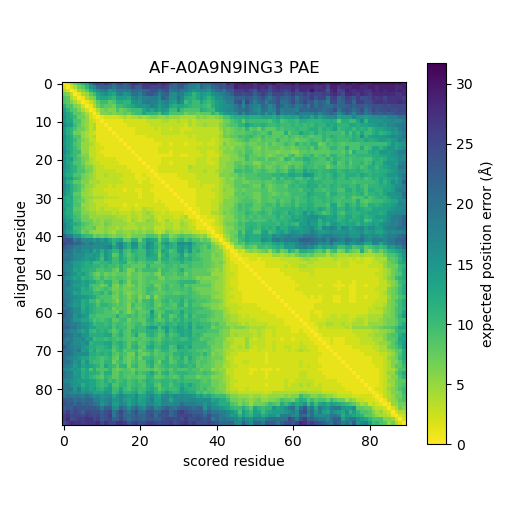OM 683 C CA . ASN A 1 84 ? -16.201 3.433 9.998 1.00 78.62 84 ASN A CA 1
ATOM 684 C C . ASN A 1 84 ? -17.110 2.731 11.013 1.00 78.62 84 ASN A C 1
ATOM 686 O O . ASN A 1 84 ? -18.322 2.786 10.865 1.00 78.62 84 ASN A O 1
ATOM 690 N N . LEU A 1 85 ? -16.561 2.155 12.087 1.00 76.81 85 LEU A N 1
ATOM 691 C CA . LEU A 1 85 ? -17.369 1.536 13.147 1.00 76.81 85 LEU A CA 1
ATOM 692 C C . LEU A 1 85 ? -18.289 2.533 13.873 1.00 76.81 85 LEU A C 1
ATOM 694 O O . LEU A 1 85 ? -19.419 2.177 14.189 1.00 76.81 85 LEU A O 1
ATOM 698 N N . LEU A 1 86 ? -17.833 3.766 14.113 1.00 66.94 86 LEU A N 1
ATOM 699 C CA . LEU A 1 86 ? -18.624 4.809 14.781 1.00 66.94 86 LEU A CA 1
ATOM 700 C C . LEU A 1 86 ? -19.757 5.362 13.901 1.00 66.94 86 LEU A C 1
ATOM 702 O O . LEU A 1 86 ? -20.780 5.793 14.430 1.00 66.94 86 LEU A O 1
ATOM 706 N N . ILE A 1 87 ? -19.595 5.333 12.574 1.00 59.75 87 ILE A N 1
ATOM 707 C CA . ILE A 1 87 ? -20.604 5.799 11.609 1.00 59.75 87 ILE A CA 1
ATOM 708 C C . ILE A 1 87 ? -21.809 4.838 11.539 1.00 59.75 87 ILE A C 1
ATOM 710 O O . ILE A 1 87 ? -22.920 5.286 11.286 1.00 59.75 87 ILE A O 1
ATOM 714 N N . PHE A 1 88 ? -21.634 3.540 11.823 1.00 53.16 88 PHE A N 1
ATOM 715 C CA . PHE A 1 88 ? -22.725 2.545 11.809 1.00 53.16 88 PHE A CA 1
ATOM 716 C C . PHE A 1 88 ? -23.508 2.428 13.128 1.00 53.16 88 PHE A C 1
ATOM 718 O O . PHE A 1 88 ? -24.442 1.633 13.218 1.00 53.16 88 PHE A O 1
ATOM 725 N N . THR A 1 89 ? -23.121 3.178 14.160 1.00 49.97 89 THR A N 1
ATOM 726 C CA . THR A 1 89 ? -23.759 3.150 15.489 1.00 49.97 89 THR A CA 1
ATOM 727 C C . THR A 1 89 ? -24.602 4.390 15.797 1.00 49.97 89 THR A C 1
ATOM 729 O O . THR A 1 89 ? -25.012 4.557 16.945 1.00 49.97 89 THR A O 1
ATOM 732 N N . GLN A 1 90 ? -24.827 5.266 14.813 1.00 44.19 90 GLN A N 1
ATOM 733 C CA . GLN A 1 90 ? -25.552 6.530 14.972 1.00 44.19 90 GLN A CA 1
ATOM 734 C C . GLN A 1 90 ? -26.859 6.540 14.180 1.00 44.19 90 GLN A C 1
ATOM 736 O O . GLN A 1 90 ? -26.884 5.933 13.087 1.00 44.19 90 GLN A O 1
#

Foldseek 3Di:
DDDPDDDDDDPVRLVVLQVCCVVPNQVVSCVVVVDDSVSRDDPPDPCVPLVVVLVVVQVVCVVVVHHDDPVNSVVSSVVSVVVVVVVVVD

pLDDT: mean 83.25, std 14.12, range [40.84, 96.56]